Protein AF-A0A1E3VL63-F1 (afdb_monomer)

Secondary structure (DSSP, 8-state):
--HHHHHHHH---HHHHHHHHHHT-SPPPEEEETTEEE--HHHHHHHHHHHHHHHHT------

Mean predicted aligned error: 5.05 Å

Radius of gyration: 12.82 Å; Cα contacts (8 Å, |Δi|>4): 50; chains: 1; bounding box: 28×30×32 Å

Sequence (63 aa):
MRIGDVQRVTGLPRATIYEMMGKGTFPKQVRLSPRAVGWIESEVSAWQRDRIAERDGIEGKA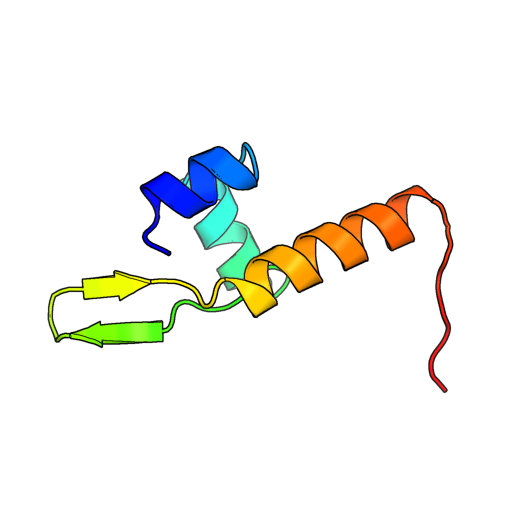A

InterPro domains:
  IPR010260 DNA-binding transcriptional activator AlpA [PF05930] (2-48)
  IPR052931 Prophage regulatory DNA-binding activator [PTHR36154] (1-56)

Structure (mmCIF, N/CA/C/O backbone):
data_AF-A0A1E3VL63-F1
#
_entry.id   AF-A0A1E3VL63-F1
#
loop_
_atom_site.group_PDB
_atom_site.id
_atom_site.type_symbol
_atom_site.label_atom_id
_atom_site.label_alt_id
_atom_site.label_comp_id
_atom_site.label_asym_id
_atom_site.label_entity_id
_atom_site.label_seq_id
_atom_site.pdbx_PDB_ins_code
_atom_site.Cartn_x
_atom_site.Cartn_y
_atom_site.Cartn_z
_atom_site.occupancy
_atom_site.B_iso_or_equiv
_atom_site.auth_seq_id
_atom_site.auth_comp_id
_atom_site.auth_asym_id
_atom_site.auth_atom_id
_atom_site.pdbx_PDB_model_num
ATOM 1 N N . MET A 1 1 ? -2.653 0.858 -10.469 1.00 92.38 1 MET A N 1
ATOM 2 C CA . MET A 1 1 ? -2.240 2.032 -9.662 1.00 92.38 1 MET A CA 1
ATOM 3 C C . MET A 1 1 ? -0.723 2.100 -9.538 1.00 92.38 1 MET A C 1
ATOM 5 O O . MET A 1 1 ? -0.105 1.058 -9.351 1.00 92.38 1 MET A O 1
ATOM 9 N N . ARG A 1 2 ? -0.096 3.278 -9.654 1.00 95.19 2 ARG A N 1
ATOM 10 C CA . ARG A 1 2 ? 1.337 3.455 -9.330 1.00 95.19 2 ARG A CA 1
ATOM 11 C C . ARG A 1 2 ? 1.502 3.832 -7.858 1.00 95.19 2 ARG A C 1
ATOM 13 O O . ARG A 1 2 ? 0.531 4.177 -7.198 1.00 95.19 2 ARG A O 1
ATOM 20 N N . ILE A 1 3 ? 2.737 3.809 -7.350 1.00 95.19 3 ILE A N 1
ATOM 21 C CA . ILE A 1 3 ? 3.022 4.113 -5.937 1.00 95.19 3 ILE A CA 1
ATOM 22 C C . ILE A 1 3 ? 2.443 5.464 -5.492 1.00 95.19 3 ILE A C 1
ATOM 24 O O . ILE A 1 3 ? 1.859 5.530 -4.422 1.00 95.19 3 ILE A O 1
ATOM 28 N N . GLY A 1 4 ? 2.512 6.508 -6.327 1.00 96.31 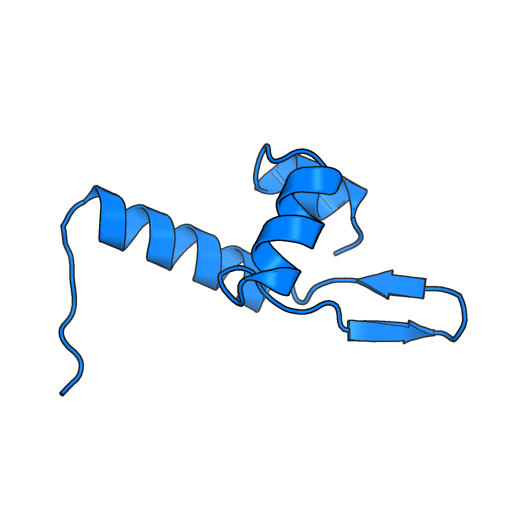4 GLY A N 1
ATOM 29 C CA . GLY A 1 4 ? 1.936 7.816 -5.997 1.00 96.31 4 GLY A CA 1
ATOM 30 C C . GLY A 1 4 ? 0.412 7.789 -5.845 1.00 96.31 4 GLY A C 1
ATOM 31 O O . GLY A 1 4 ? -0.124 8.454 -4.965 1.00 96.31 4 GLY A O 1
ATOM 32 N N . ASP A 1 5 ? -0.285 6.977 -6.645 1.00 96.50 5 ASP A N 1
ATOM 33 C CA . ASP A 1 5 ? -1.732 6.792 -6.503 1.00 96.50 5 ASP A CA 1
ATOM 34 C C . ASP A 1 5 ? -2.051 6.035 -5.219 1.00 96.50 5 ASP A C 1
ATOM 36 O O . ASP A 1 5 ? -2.952 6.434 -4.492 1.00 96.50 5 ASP A O 1
ATOM 40 N N . VAL A 1 6 ? -1.285 4.978 -4.923 1.00 95.94 6 VAL A N 1
ATOM 41 C CA . VAL A 1 6 ? -1.449 4.186 -3.698 1.00 95.94 6 VAL A CA 1
ATOM 42 C C . VAL A 1 6 ? -1.248 5.067 -2.469 1.00 95.94 6 VAL A C 1
ATOM 44 O O . VAL A 1 6 ? -2.108 5.074 -1.602 1.00 95.94 6 VAL A O 1
ATOM 47 N N . GLN A 1 7 ? -0.181 5.871 -2.423 1.00 96.81 7 GLN A N 1
ATOM 48 C CA . GLN A 1 7 ? 0.052 6.823 -1.330 1.00 96.81 7 GLN A CA 1
ATOM 49 C C . GLN A 1 7 ? -1.099 7.824 -1.178 1.00 96.81 7 GLN A C 1
ATOM 51 O O . GLN A 1 7 ? -1.482 8.152 -0.059 1.00 96.81 7 GLN A O 1
ATOM 56 N N . ARG A 1 8 ? -1.665 8.302 -2.294 1.00 96.88 8 ARG A N 1
ATOM 57 C CA . ARG A 1 8 ? -2.785 9.249 -2.278 1.00 96.88 8 ARG A CA 1
ATOM 58 C C . ARG A 1 8 ? -4.069 8.619 -1.741 1.00 96.88 8 ARG A C 1
ATOM 60 O O . ARG A 1 8 ? -4.772 9.284 -0.992 1.00 96.88 8 ARG A O 1
ATOM 67 N N . VAL A 1 9 ? -4.381 7.375 -2.114 1.00 95.44 9 VAL A N 1
ATOM 68 C CA . VAL A 1 9 ? -5.622 6.720 -1.662 1.00 95.44 9 VAL A CA 1
ATOM 69 C C . VAL A 1 9 ? -5.514 6.147 -0.254 1.00 95.44 9 VAL A C 1
ATOM 71 O O . VAL A 1 9 ? -6.480 6.215 0.492 1.00 95.44 9 VAL A O 1
ATOM 74 N N . THR A 1 10 ? -4.355 5.610 0.136 1.00 94.25 10 THR A N 1
ATOM 75 C CA . THR A 1 10 ? -4.183 5.003 1.465 1.00 94.25 10 THR A 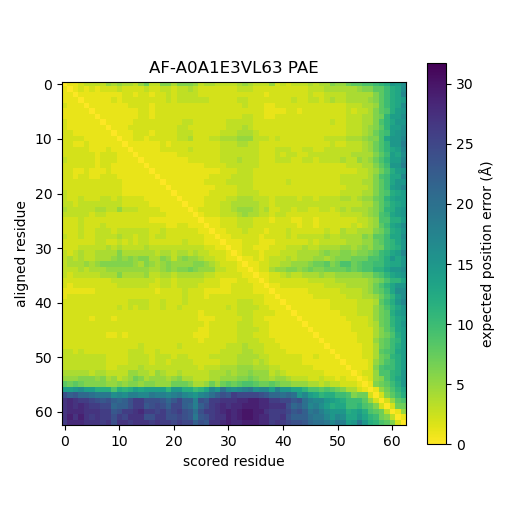CA 1
ATOM 76 C C . THR A 1 10 ? -3.723 6.002 2.523 1.00 94.25 10 THR A C 1
ATOM 78 O O . THR A 1 10 ? -3.788 5.699 3.710 1.00 94.25 10 THR A O 1
ATOM 81 N N . GLY A 1 11 ? -3.203 7.165 2.113 1.00 95.06 11 GLY A N 1
ATOM 82 C CA . GLY A 1 11 ? -2.558 8.132 3.005 1.00 95.06 11 GLY A CA 1
ATOM 83 C C . GLY A 1 11 ? -1.221 7.648 3.580 1.00 95.06 11 GLY A C 1
ATOM 84 O O . GLY A 1 11 ? -0.625 8.336 4.407 1.00 95.06 11 GLY A O 1
ATOM 85 N N . LEU A 1 12 ? -0.730 6.475 3.163 1.00 95.69 12 LEU A N 1
ATOM 86 C CA . LEU A 1 12 ? 0.485 5.879 3.709 1.00 95.69 12 LEU A CA 1
ATOM 87 C C . LEU A 1 12 ? 1.737 6.356 2.962 1.00 95.69 12 LEU A C 1
ATOM 89 O O . LEU A 1 12 ? 1.749 6.415 1.727 1.00 95.69 12 LEU A O 1
ATOM 93 N N . PRO A 1 13 ? 2.848 6.622 3.670 1.00 96.69 13 PRO A N 1
ATOM 94 C CA . PRO A 1 13 ? 4.139 6.835 3.037 1.00 96.69 13 PRO A CA 1
ATOM 95 C C . PRO A 1 13 ? 4.615 5.592 2.279 1.00 96.69 13 PRO A C 1
ATOM 97 O O . PRO A 1 13 ? 4.388 4.452 2.684 1.00 96.69 13 PRO A O 1
ATOM 100 N N . ARG A 1 14 ? 5.383 5.816 1.208 1.00 95.75 14 ARG A N 1
ATOM 101 C CA . ARG A 1 14 ? 6.006 4.755 0.403 1.00 95.75 14 ARG A CA 1
ATOM 102 C C . ARG A 1 14 ? 6.757 3.719 1.250 1.00 95.75 14 ARG A C 1
ATOM 104 O O . ARG A 1 14 ? 6.648 2.531 0.969 1.00 95.75 14 ARG A O 1
ATOM 111 N N . ALA A 1 15 ? 7.520 4.157 2.253 1.00 96.81 15 ALA A N 1
ATOM 112 C CA . ALA A 1 15 ? 8.291 3.262 3.119 1.00 96.81 15 ALA A CA 1
ATOM 113 C C . ALA A 1 15 ? 7.384 2.289 3.887 1.00 96.81 15 ALA A C 1
ATOM 115 O O . ALA A 1 15 ? 7.620 1.086 3.857 1.00 96.81 15 ALA A O 1
ATOM 116 N N . THR A 1 16 ? 6.300 2.801 4.474 1.00 96.94 16 THR A N 1
ATOM 117 C CA . THR A 1 16 ? 5.301 2.002 5.191 1.00 96.94 16 THR A CA 1
ATOM 118 C C . THR A 1 16 ? 4.628 0.992 4.272 1.00 96.94 16 THR A C 1
ATOM 120 O O . THR A 1 16 ? 4.471 -0.161 4.651 1.00 96.94 16 THR A O 1
ATOM 123 N N . ILE A 1 17 ? 4.298 1.381 3.036 1.00 96.06 17 ILE A N 1
ATOM 124 C CA . ILE A 1 17 ? 3.725 0.454 2.048 1.00 96.06 17 ILE A CA 1
ATOM 125 C C . ILE A 1 17 ? 4.673 -0.731 1.810 1.00 96.06 17 ILE A C 1
ATOM 127 O O . ILE A 1 17 ? 4.245 -1.880 1.887 1.00 96.06 17 ILE A O 1
ATOM 131 N N . TYR A 1 18 ? 5.967 -0.480 1.581 1.00 95.31 18 TYR A N 1
ATOM 132 C CA . TYR A 1 18 ? 6.938 -1.566 1.393 1.00 95.31 18 TYR A CA 1
ATOM 133 C C . TYR A 1 18 ? 7.167 -2.399 2.655 1.00 95.31 18 TYR A C 1
ATOM 135 O O . TYR A 1 18 ? 7.337 -3.613 2.553 1.00 95.31 18 TYR A O 1
ATOM 143 N N . GLU A 1 19 ? 7.144 -1.783 3.835 1.00 96.56 19 GLU A N 1
ATOM 144 C CA . GLU A 1 19 ? 7.238 -2.501 5.105 1.00 96.56 19 GLU A CA 1
ATOM 145 C C . GLU A 1 19 ? 6.050 -3.455 5.290 1.00 96.56 19 GLU A C 1
ATOM 147 O O . GLU A 1 19 ? 6.237 -4.633 5.591 1.00 96.56 19 GLU A O 1
ATOM 152 N N . MET A 1 20 ? 4.828 -2.977 5.043 1.00 95.88 20 MET A N 1
ATOM 153 C CA . MET A 1 20 ? 3.615 -3.791 5.126 1.00 95.88 20 MET A CA 1
ATOM 154 C C . MET A 1 20 ? 3.592 -4.893 4.064 1.00 95.88 20 MET A C 1
ATOM 156 O O . MET A 1 20 ? 3.179 -6.014 4.352 1.00 95.88 20 MET A O 1
ATOM 160 N N . MET A 1 21 ? 4.111 -4.627 2.861 1.00 95.44 21 MET A 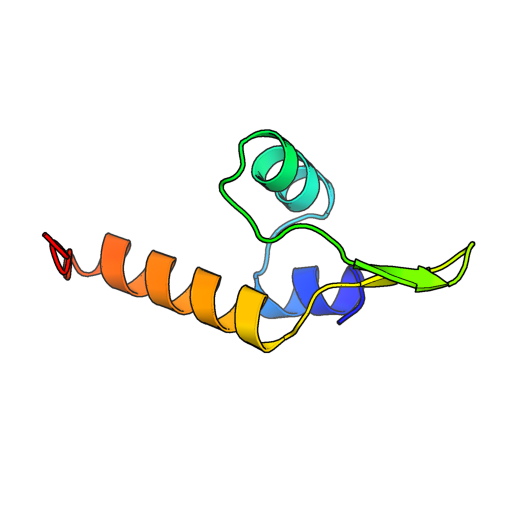N 1
ATOM 161 C CA . MET A 1 21 ? 4.322 -5.671 1.853 1.00 95.44 21 MET A CA 1
ATOM 162 C C . MET A 1 21 ? 5.301 -6.745 2.344 1.00 95.44 21 MET A C 1
ATOM 164 O O . MET A 1 21 ? 5.059 -7.930 2.120 1.00 95.44 21 MET A O 1
ATOM 168 N N . GLY A 1 22 ? 6.383 -6.350 3.025 1.00 94.44 22 GLY A N 1
ATOM 169 C CA . GLY A 1 22 ? 7.334 -7.276 3.647 1.00 94.44 22 GLY A CA 1
ATOM 170 C C . GLY A 1 22 ? 6.707 -8.110 4.767 1.00 94.44 22 GLY A C 1
ATOM 171 O O . GLY A 1 22 ? 7.019 -9.289 4.903 1.00 94.44 22 GLY A O 1
ATOM 172 N N . LYS A 1 23 ? 5.770 -7.519 5.515 1.00 95.44 23 LYS A N 1
ATOM 173 C CA . LYS A 1 23 ? 4.972 -8.190 6.555 1.00 95.44 23 LYS A CA 1
ATOM 174 C C . LYS A 1 23 ? 3.800 -9.013 6.004 1.00 95.44 23 LYS A C 1
ATOM 176 O O . LYS A 1 23 ? 3.161 -9.726 6.766 1.00 95.44 23 LYS A O 1
ATOM 181 N N . GLY A 1 24 ? 3.499 -8.915 4.707 1.00 94.38 24 GLY A N 1
ATOM 182 C CA . GLY A 1 24 ? 2.352 -9.583 4.086 1.00 94.38 24 GLY A CA 1
ATOM 183 C C . GLY A 1 24 ? 0.991 -8.972 4.438 1.00 94.38 24 GLY A C 1
ATOM 184 O O . GLY A 1 24 ? -0.030 -9.582 4.148 1.00 94.38 24 GLY A O 1
ATOM 185 N N . THR A 1 25 ? 0.960 -7.775 5.029 1.00 94.25 25 THR A N 1
ATOM 186 C CA . THR A 1 25 ? -0.267 -7.075 5.456 1.00 94.25 25 THR A CA 1
ATOM 187 C C . THR A 1 25 ? -0.742 -6.025 4.450 1.00 94.25 25 THR A C 1
ATOM 189 O O . THR A 1 25 ? -1.661 -5.256 4.731 1.00 94.25 25 THR A O 1
ATOM 192 N N . PHE A 1 26 ? -0.108 -5.965 3.277 1.00 96.12 26 PHE A N 1
ATOM 193 C CA . PHE A 1 26 ? -0.492 -5.101 2.165 1.00 96.12 26 PHE A CA 1
ATOM 194 C C . PHE A 1 26 ? -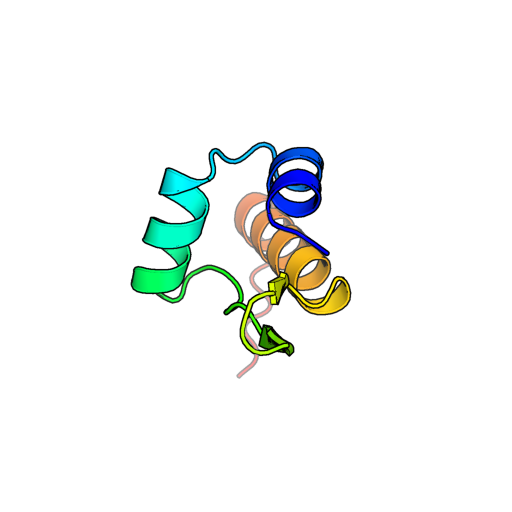0.354 -5.848 0.828 1.00 96.12 26 PHE A C 1
ATOM 196 O O . PHE A 1 26 ? 0.572 -6.659 0.690 1.00 96.12 26 PHE A O 1
ATOM 203 N N . PRO A 1 27 ? -1.218 -5.574 -0.170 1.00 96.25 27 PRO A N 1
ATOM 204 C CA . PRO A 1 27 ? -1.143 -6.204 -1.484 1.00 96.25 27 PRO A CA 1
ATOM 205 C C . PRO A 1 27 ? 0.235 -6.093 -2.145 1.00 96.25 27 PRO A C 1
ATOM 207 O O . PRO A 1 27 ? 0.896 -5.047 -2.123 1.00 96.25 27 PRO A O 1
ATOM 210 N N . LYS A 1 28 ? 0.675 -7.182 -2.778 1.00 95.00 28 LYS A N 1
ATOM 211 C CA . LYS A 1 28 ? 1.955 -7.213 -3.491 1.00 95.00 28 LYS A CA 1
ATOM 212 C C . LYS A 1 28 ? 1.856 -6.429 -4.797 1.00 95.00 28 LYS A C 1
ATOM 214 O O . LYS A 1 28 ? 0.837 -6.430 -5.475 1.00 95.00 28 LYS A O 1
ATOM 219 N N . GLN A 1 29 ? 2.953 -5.783 -5.177 1.00 95.44 29 GLN A N 1
ATOM 220 C CA . GLN A 1 29 ? 3.030 -5.107 -6.466 1.00 95.44 29 GLN A CA 1
ATOM 221 C C . GLN A 1 29 ? 3.109 -6.121 -7.617 1.00 95.44 29 GLN A C 1
ATOM 223 O O . GLN A 1 29 ? 3.839 -7.112 -7.548 1.00 95.44 29 GLN A O 1
ATOM 228 N N . VAL A 1 30 ? 2.439 -5.809 -8.7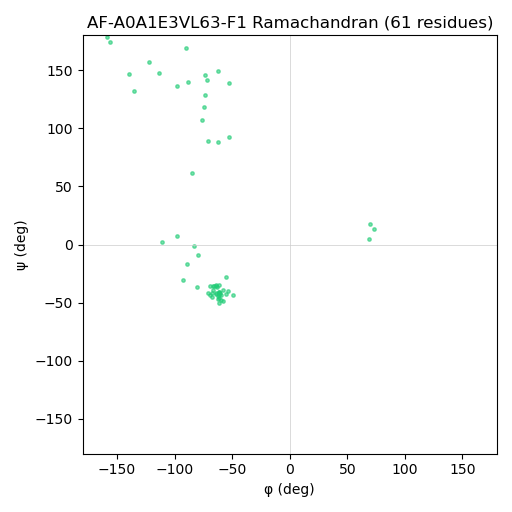17 1.00 95.88 30 VAL A N 1
ATOM 229 C CA . VAL A 1 30 ? 2.508 -6.528 -9.986 1.00 95.88 30 VAL A CA 1
ATOM 230 C C . VAL A 1 30 ? 3.479 -5.806 -10.919 1.00 95.88 30 VAL A C 1
ATOM 232 O O . VAL A 1 30 ? 3.478 -4.575 -11.034 1.00 95.88 30 VAL A O 1
ATOM 235 N N . ARG A 1 31 ? 4.338 -6.570 -11.60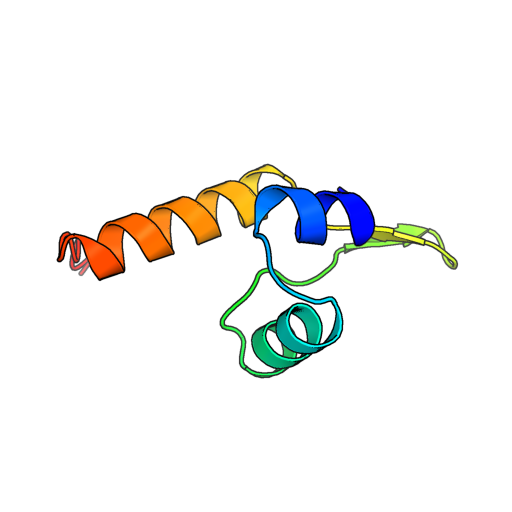1 1.00 95.12 31 ARG A N 1
ATOM 236 C CA . ARG A 1 31 ? 5.198 -6.034 -12.664 1.00 95.12 31 ARG A CA 1
ATOM 237 C C . ARG A 1 31 ? 4.351 -5.780 -13.908 1.00 95.12 31 ARG A C 1
ATOM 239 O O . ARG A 1 31 ? 3.802 -6.712 -14.477 1.00 95.12 31 ARG A O 1
ATOM 246 N N . LEU A 1 32 ? 4.280 -4.521 -14.332 1.00 93.31 32 LEU A N 1
ATOM 247 C CA . LEU A 1 32 ? 3.595 -4.111 -15.564 1.00 93.31 32 LEU A CA 1
ATOM 248 C C . LEU A 1 32 ? 4.568 -4.070 -16.748 1.00 93.31 32 LEU A C 1
ATOM 250 O O . LEU A 1 32 ? 4.182 -4.276 -17.891 1.00 93.31 32 LEU A O 1
ATOM 254 N N . SER A 1 33 ? 5.842 -3.778 -16.474 1.00 94.19 33 SER A N 1
ATOM 255 C CA . SER A 1 33 ? 6.934 -3.831 -17.446 1.00 94.19 33 SER A CA 1
ATOM 256 C C . SER A 1 33 ? 8.277 -4.018 -16.723 1.00 94.19 33 SER A C 1
ATOM 258 O O . SER A 1 33 ? 8.324 -3.931 -15.491 1.00 94.19 33 SER A O 1
ATOM 260 N N . PRO A 1 34 ? 9.400 -4.211 -17.440 1.00 94.12 34 PRO A N 1
ATOM 261 C CA . PRO A 1 34 ? 10.721 -4.329 -16.814 1.00 94.12 34 PRO A CA 1
ATOM 262 C C . PRO A 1 34 ? 11.108 -3.143 -15.917 1.00 94.12 34 PRO A C 1
ATOM 264 O O . PRO A 1 34 ? 11.862 -3.318 -14.964 1.00 94.12 34 PRO A O 1
ATOM 267 N N . ARG A 1 35 ? 10.581 -1.942 -16.202 1.00 93.44 35 ARG A N 1
ATOM 268 C CA . ARG A 1 35 ? 10.869 -0.698 -15.464 1.00 93.44 35 ARG A CA 1
ATOM 269 C C . ARG A 1 35 ? 9.676 -0.173 -14.661 1.00 93.44 35 ARG A C 1
ATOM 271 O O . ARG A 1 35 ? 9.765 0.901 -14.073 1.00 93.44 35 ARG A O 1
ATOM 278 N N . ALA A 1 36 ? 8.548 -0.884 -14.657 1.00 92.88 36 ALA A N 1
ATOM 279 C CA . ALA A 1 36 ? 7.314 -0.401 -14.054 1.00 92.88 36 ALA A CA 1
ATOM 280 C C . ALA A 1 36 ? 6.616 -1.471 -13.219 1.00 92.88 36 ALA A C 1
ATOM 282 O O . ALA A 1 36 ? 6.347 -2.580 -13.679 1.00 92.88 36 ALA A O 1
ATOM 283 N N . VAL A 1 37 ? 6.234 -1.073 -12.010 1.00 95.50 37 VAL A N 1
ATOM 284 C CA . VAL A 1 37 ? 5.383 -1.849 -11.109 1.00 95.50 37 VAL A CA 1
ATOM 285 C C . VAL A 1 37 ? 4.146 -1.042 -10.744 1.00 95.50 37 VAL A C 1
ATOM 287 O O . VAL A 1 37 ? 4.143 0.194 -10.826 1.00 95.50 37 VAL A O 1
ATOM 290 N N . GLY A 1 38 ? 3.096 -1.741 -10.346 1.00 96.06 38 GLY A N 1
ATOM 291 C CA . GLY A 1 38 ? 1.880 -1.136 -9.842 1.00 96.06 38 GLY A CA 1
ATOM 292 C C . GLY A 1 38 ? 1.073 -2.110 -9.000 1.00 96.06 38 GLY A C 1
ATOM 293 O O . GLY A 1 38 ? 1.443 -3.265 -8.849 1.00 96.06 38 GLY A O 1
ATOM 294 N N . TRP A 1 39 ? -0.038 -1.629 -8.469 1.00 97.00 39 TRP A N 1
ATOM 295 C CA . TRP A 1 39 ? -0.990 -2.409 -7.690 1.00 97.00 39 TRP A CA 1
ATOM 296 C C . TRP A 1 39 ? -2.307 -2.510 -8.438 1.00 97.00 39 TRP A C 1
ATOM 298 O O . TRP A 1 39 ? -2.686 -1.574 -9.161 1.00 97.00 39 TRP A O 1
ATOM 308 N N . ILE A 1 40 ? -2.988 -3.635 -8.260 1.00 96.44 40 ILE A N 1
ATOM 309 C CA . ILE A 1 40 ? -4.350 -3.811 -8.741 1.00 96.44 40 ILE A CA 1
ATOM 310 C C . ILE A 1 40 ? -5.261 -2.986 -7.830 1.00 96.44 40 ILE A C 1
ATOM 312 O O . ILE A 1 40 ? -5.189 -3.072 -6.607 1.00 96.44 40 ILE A O 1
ATOM 316 N N . GLU A 1 41 ? -6.103 -2.150 -8.428 1.00 95.38 41 GLU A N 1
ATOM 317 C CA . GLU A 1 41 ? -6.988 -1.251 -7.683 1.00 95.38 41 GLU A CA 1
ATOM 318 C C . GLU A 1 41 ? -7.953 -2.016 -6.772 1.00 95.38 41 GLU A C 1
ATOM 320 O O . GLU A 1 41 ? -8.127 -1.650 -5.613 1.00 95.38 41 GLU A O 1
ATOM 325 N N . SER A 1 42 ? -8.513 -3.127 -7.257 1.00 95.69 42 SER A N 1
ATOM 326 C CA . SER A 1 42 ? -9.420 -3.965 -6.474 1.00 95.69 42 SER A CA 1
ATOM 327 C C . SER A 1 42 ? -8.761 -4.554 -5.226 1.00 95.69 42 SER A C 1
ATOM 329 O O . SER A 1 42 ? -9.429 -4.668 -4.204 1.00 95.69 42 SER A O 1
ATOM 331 N N . GLU A 1 43 ? -7.469 -4.891 -5.274 1.00 96.00 43 GLU A N 1
ATOM 332 C CA . GLU A 1 43 ? -6.736 -5.407 -4.110 1.00 96.00 43 GLU A CA 1
ATOM 333 C C . GLU A 1 43 ? -6.502 -4.311 -3.068 1.00 96.00 43 GLU A C 1
ATOM 335 O O . GLU A 1 43 ? -6.691 -4.539 -1.876 1.00 96.00 43 GLU A O 1
ATOM 340 N N . VAL A 1 44 ? -6.144 -3.098 -3.503 1.00 95.75 44 VAL A N 1
ATOM 341 C CA . VAL A 1 44 ? -5.961 -1.952 -2.595 1.00 95.75 44 VAL A CA 1
ATOM 342 C C . VAL A 1 44 ? -7.296 -1.538 -1.967 1.00 95.75 44 VAL A C 1
ATOM 344 O O . VAL A 1 44 ? -7.353 -1.222 -0.780 1.00 95.75 44 VAL A O 1
ATOM 347 N N . SER A 1 45 ? -8.388 -1.570 -2.730 1.00 95.44 45 SER A N 1
ATOM 348 C CA . SER A 1 45 ? -9.736 -1.317 -2.212 1.00 95.44 45 SER A CA 1
ATOM 349 C C . SER A 1 45 ? -10.235 -2.436 -1.296 1.00 95.44 45 SER A C 1
ATOM 351 O O . SER A 1 45 ? -10.917 -2.153 -0.316 1.00 95.44 45 SER A O 1
ATOM 353 N N . ALA A 1 46 ? -9.903 -3.701 -1.574 1.00 95.56 46 ALA A N 1
ATOM 354 C CA . ALA A 1 46 ? -10.184 -4.810 -0.662 1.00 95.56 46 ALA A CA 1
ATOM 355 C C . ALA A 1 46 ? -9.450 -4.619 0.667 1.00 95.56 46 ALA A C 1
ATOM 357 O O . ALA A 1 46 ? -10.103 -4.568 1.699 1.00 95.56 46 ALA A O 1
ATOM 358 N N . TRP A 1 47 ? -8.148 -4.341 0.625 1.00 95.69 47 TRP A N 1
ATOM 359 C CA . TRP A 1 47 ? -7.358 -4.058 1.821 1.00 95.69 47 TRP A CA 1
ATOM 360 C C . TRP A 1 47 ? -7.934 -2.899 2.656 1.00 95.69 47 TRP A C 1
ATOM 362 O O . TRP A 1 47 ? -8.030 -3.005 3.873 1.00 95.69 47 TRP A O 1
ATOM 372 N N . GLN A 1 48 ? -8.378 -1.803 2.028 1.00 94.44 48 GLN A N 1
ATOM 373 C CA . GLN A 1 48 ? -9.038 -0.708 2.756 1.00 94.44 48 GLN A CA 1
ATOM 374 C C . GLN A 1 48 ? -10.332 -1.166 3.441 1.00 94.44 48 GLN A C 1
ATOM 376 O O . GLN A 1 48 ? -10.587 -0.777 4.579 1.00 94.44 48 GLN A O 1
ATOM 381 N N . ARG A 1 49 ? -11.141 -1.992 2.767 1.00 94.62 49 ARG A N 1
ATOM 382 C CA . ARG A 1 49 ? -12.363 -2.559 3.353 1.00 94.62 49 ARG A CA 1
ATOM 383 C C . ARG A 1 49 ? -12.048 -3.476 4.526 1.00 94.62 49 ARG A C 1
ATOM 385 O O . ARG A 1 49 ? -12.716 -3.353 5.544 1.00 94.62 49 ARG A O 1
ATOM 392 N N . ASP A 1 50 ? -11.017 -4.307 4.419 1.00 93.44 50 ASP A N 1
ATOM 393 C CA . ASP A 1 50 ? -10.586 -5.188 5.507 1.00 93.44 50 ASP A CA 1
ATOM 394 C C . ASP A 1 50 ? -10.162 -4.359 6.727 1.00 93.44 50 ASP A C 1
ATOM 396 O O . ASP A 1 50 ? -10.613 -4.608 7.839 1.00 93.44 50 ASP A O 1
ATOM 400 N N . ARG A 1 51 ? -9.406 -3.273 6.518 1.00 92.94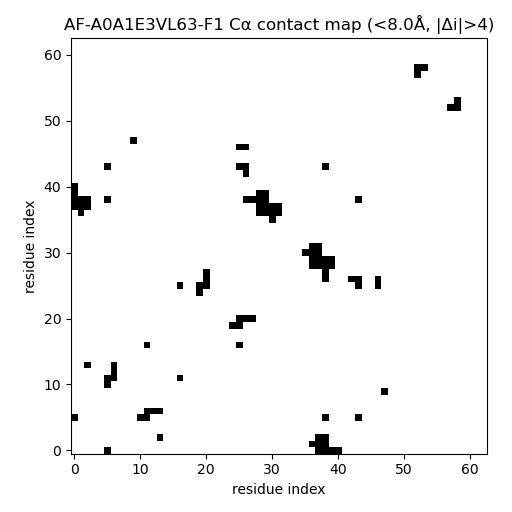 51 ARG A N 1
ATOM 401 C CA . ARG A 1 51 ? -9.022 -2.337 7.590 1.00 92.94 51 ARG A CA 1
ATOM 402 C C . ARG A 1 51 ? -10.217 -1.633 8.236 1.00 92.94 51 ARG A C 1
ATOM 404 O O . ARG A 1 51 ? -10.194 -1.380 9.439 1.00 92.94 51 ARG A O 1
ATOM 411 N N . ILE A 1 52 ? -11.238 -1.291 7.451 1.00 93.12 52 ILE A N 1
ATOM 412 C CA . ILE A 1 52 ? -12.491 -0.722 7.966 1.00 93.12 52 ILE A CA 1
ATOM 413 C C . ILE A 1 52 ? -13.240 -1.773 8.792 1.00 93.12 52 ILE A C 1
ATOM 415 O O . ILE A 1 52 ? -13.663 -1.469 9.902 1.00 93.12 52 ILE A O 1
ATOM 419 N N . ALA A 1 53 ? -13.346 -3.006 8.296 1.00 92.94 53 ALA A N 1
ATOM 420 C CA . ALA A 1 53 ? -14.006 -4.104 8.996 1.00 92.94 53 ALA A CA 1
ATOM 421 C C . ALA A 1 53 ? -13.305 -4.451 10.320 1.00 92.94 53 ALA A C 1
ATOM 423 O O . ALA A 1 53 ? -13.975 -4.575 11.342 1.00 92.94 53 ALA A O 1
ATOM 424 N N . GLU A 1 54 ? -11.969 -4.519 10.326 1.00 90.06 54 GLU A N 1
ATOM 425 C CA . GLU A 1 54 ? -11.153 -4.706 11.534 1.00 90.06 54 GLU A CA 1
ATOM 426 C C . GLU A 1 54 ? -11.377 -3.580 12.555 1.00 90.06 54 GLU A C 1
ATOM 428 O O . GLU A 1 54 ? -11.523 -3.845 13.746 1.00 90.06 54 GLU A O 1
ATOM 433 N N . ARG A 1 55 ? -11.431 -2.316 12.103 1.00 90.75 55 ARG A N 1
ATOM 434 C C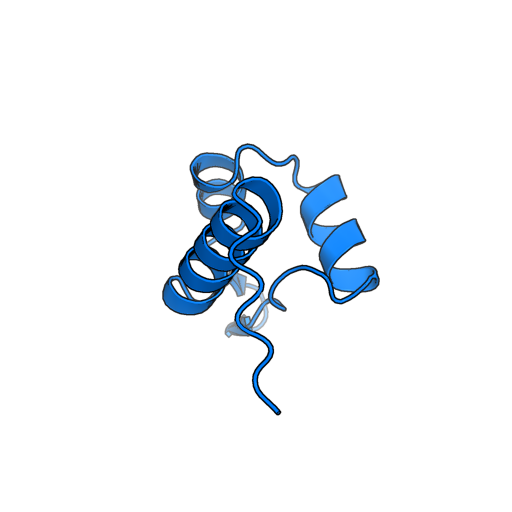A . ARG A 1 55 ? -11.716 -1.157 12.968 1.00 90.75 55 ARG A CA 1
ATOM 435 C C . ARG A 1 55 ? -13.120 -1.234 13.567 1.00 90.75 55 ARG A C 1
ATOM 437 O O . ARG A 1 55 ? -13.294 -0.923 14.742 1.00 90.75 55 ARG A O 1
ATOM 444 N N . ASP A 1 56 ? -14.100 -1.613 12.755 1.00 90.62 56 ASP A N 1
ATOM 445 C CA . ASP A 1 56 ? -15.514 -1.647 13.136 1.00 90.62 56 ASP A CA 1
ATOM 446 C C . ASP A 1 56 ? -15.890 -2.941 13.883 1.00 90.62 56 ASP A C 1
ATOM 448 O O . ASP A 1 56 ? -17.033 -3.098 14.310 1.00 90.62 56 ASP A O 1
ATOM 452 N N . GLY A 1 57 ? -14.937 -3.864 14.070 1.00 78.25 57 GLY A N 1
ATOM 453 C CA . GLY A 1 57 ? -15.146 -5.134 14.768 1.00 78.25 57 GLY A CA 1
ATOM 454 C C . GLY A 1 57 ? -16.031 -6.119 14.001 1.00 78.25 57 GLY A C 1
ATOM 455 O O . GLY A 1 57 ? -16.546 -7.071 14.585 1.00 78.25 57 GLY A O 1
ATOM 456 N N . ILE A 1 58 ? -16.212 -5.914 12.693 1.00 64.06 58 ILE A N 1
ATOM 457 C CA . ILE A 1 58 ? -16.939 -6.829 11.807 1.00 64.06 58 ILE A CA 1
ATOM 458 C C . ILE A 1 58 ? -15.949 -7.903 11.345 1.00 64.06 58 ILE A C 1
ATOM 460 O O . ILE A 1 58 ? -15.638 -8.039 10.163 1.00 64.06 58 ILE A O 1
ATOM 464 N N . GLU A 1 59 ? -15.406 -8.667 12.291 1.00 55.69 59 GLU A N 1
ATOM 465 C CA . GLU A 1 59 ? -14.701 -9.902 11.968 1.00 55.69 59 GLU A CA 1
ATOM 466 C C . GLU A 1 59 ? -15.744 -10.924 11.515 1.00 55.69 59 GLU A C 1
ATOM 468 O O . GLU A 1 59 ? -16.301 -11.698 12.296 1.00 55.69 59 GLU A O 1
ATOM 473 N N . GLY A 1 60 ? -16.020 -10.934 10.213 1.00 52.75 60 GLY A N 1
ATOM 474 C CA . GLY A 1 60 ? -16.557 -12.116 9.569 1.00 52.75 60 GLY A CA 1
ATOM 475 C C . GLY A 1 60 ? -15.528 -13.232 9.702 1.00 52.75 60 GLY A C 1
ATOM 476 O O . GLY A 1 60 ? -14.684 -13.393 8.826 1.00 52.75 60 GLY A O 1
ATOM 477 N N . LYS A 1 61 ? -15.592 -13.997 10.800 1.00 43.75 61 LYS A N 1
ATOM 478 C CA . LYS A 1 61 ? -15.035 -15.350 10.880 1.00 43.75 61 LYS A CA 1
ATOM 479 C C . LYS A 1 61 ? -15.594 -16.143 9.698 1.00 43.75 61 LYS A C 1
ATOM 481 O O . LYS A 1 61 ? -16.681 -16.708 9.785 1.00 43.75 61 LYS A O 1
ATOM 486 N N . ALA A 1 62 ? -14.867 -16.160 8.590 1.00 42.03 62 ALA A N 1
ATOM 487 C CA . ALA A 1 62 ? -15.010 -17.202 7.597 1.00 42.03 62 ALA A CA 1
ATOM 488 C C . ALA A 1 62 ? -14.298 -18.431 8.172 1.00 42.03 62 ALA A C 1
ATOM 490 O O . ALA A 1 62 ? -13.078 -18.431 8.348 1.00 42.03 62 ALA A O 1
ATOM 491 N N . ALA A 1 63 ? -15.124 -19.390 8.586 1.00 33.16 63 ALA A N 1
ATOM 492 C CA . ALA A 1 63 ? -14.749 -20.759 8.904 1.00 33.16 63 ALA A CA 1
ATOM 493 C C . ALA A 1 63 ? -14.165 -21.482 7.680 1.00 33.16 63 ALA A C 1
ATOM 495 O O . ALA A 1 63 ? -14.494 -21.072 6.542 1.00 33.16 63 ALA A O 1
#

Foldseek 3Di:
DALVVLCVVVVDDPVVQVVCVVVVLADDWDDPDPPDIDGDPVRSVVSVVVVVCVVVVVPPPPD

pLDDT: mean 90.29, std 14.12, range [33.16, 97.0]

Solvent-accessible surface area (backbone atoms only — not comparable to full-atom values): 3829 Å² total; per-residue (Å²): 74,44,68,71,52,48,29,66,75,69,70,45,54,71,68,56,52,54,50,31,37,74,72,66,78,38,79,70,72,45,76,78,48,100,90,39,61,28,37,60,61,69,52,57,53,47,52,53,49,50,54,49,27,63,72,71,65,57,73,76,80,76,125

Nearest PDB structures (foldseek):
  8c3t-assembly1_A  TM=9.646E-01  e=3.105E-03  Achromobacter xylosoxidans NBRC 15126 = ATCC 27061
  1q07-assembly1_A  TM=7.525E-01  e=9.048E-02  Escherichia coli
  5gpe-assembly4_G  TM=6.816E-01  e=1.681E-01  Cupriavidus metallidurans CH34
  5gpe-assembly4_H  TM=7.003E-01  e=2.915E-01  Cupriavidus metallidurans CH34
  3gp4-assembly1_A  TM=6.632E-01  e=5.415E-01  Listeria monocytogenes serotype 4b str. F2365

Organism: NCBI:txid1774969